Protein AF-A0A1M2Z8N8-F1 (afdb_monomer_lite)

Sequence (170 aa):
MQYELHYLARSMFLNHSDSMEYYRIYKRTVEKAKWSAELSSIIDELKKRRKTNAWHYHFSYDLANIYIEEEMWGELFIEVKDANDISVTSRYAKYLQDGFSSQLIDIYRDSIVKYAQRTGRNIYEDTKKYLKEMSKLKNGLFAAKALKEELLNTYKNRPAMKEILAPLFR

Secondary structure (DSSP, 8-state):
-HHHHHHHHHHHHHH-TT-HHHHHHHHHHS-TTTHHHHHHHHHHHHHHHHHH-TT--S--HHHHHHHHHTT-HHHHHHHHHHH--HHHHHHHHHHHHHHHHHHHHHHHHHHHHHHHTS-SHHHHHHHHHHHHHHHHSTTHHHHHHHHHHHHHHHTTT-HHHHHHHTTTT-

Radius of gyration: 19.88 Å; chains: 1; bounding box: 51×22×57 Å

Structure (mmCIF, N/CA/C/O backbone):
data_AF-A0A1M2Z8N8-F1
#
_entry.id   AF-A0A1M2Z8N8-F1
#
loop_
_atom_site.group_PDB
_atom_site.id
_atom_site.type_symbol
_atom_site.label_atom_id
_atom_site.label_alt_id
_atom_site.label_comp_id
_atom_site.label_asym_id
_atom_site.label_entity_id
_atom_site.label_seq_id
_atom_site.pdbx_PDB_ins_code
_atom_site.Cartn_x
_atom_site.Cartn_y
_atom_site.Cartn_z
_atom_site.occupancy
_atom_site.B_iso_or_equiv
_atom_site.auth_seq_id
_atom_site.auth_comp_id
_atom_site.auth_asym_id
_atom_site.auth_atom_id
_atom_site.pdbx_PDB_model_num
ATOM 1 N N . MET A 1 1 ? 29.525 5.978 -26.295 1.00 62.16 1 MET A N 1
ATOM 2 C CA . MET A 1 1 ? 28.771 6.964 -25.485 1.00 62.16 1 MET A CA 1
ATOM 3 C C . MET A 1 1 ? 27.398 6.442 -25.056 1.00 62.16 1 MET A C 1
ATOM 5 O O . MET A 1 1 ? 27.149 6.411 -23.863 1.00 62.16 1 MET A O 1
ATOM 9 N N . GLN A 1 2 ? 26.534 5.965 -25.965 1.00 65.19 2 GLN A N 1
ATOM 10 C CA . GLN A 1 2 ? 25.216 5.412 -25.587 1.00 65.19 2 GLN A CA 1
ATOM 11 C C . GLN A 1 2 ? 25.303 4.099 -24.777 1.00 65.19 2 GLN A C 1
ATOM 13 O O . GLN A 1 2 ? 24.533 3.909 -23.842 1.00 65.19 2 GLN A O 1
ATOM 18 N N . TYR A 1 3 ? 26.291 3.245 -25.075 1.00 70.44 3 TYR A N 1
ATOM 19 C CA . TYR A 1 3 ? 26.577 2.011 -24.325 1.00 70.44 3 TYR A CA 1
ATOM 20 C C . TYR A 1 3 ? 27.041 2.278 -22.877 1.00 70.44 3 TYR A C 1
ATOM 22 O O . TYR A 1 3 ? 26.541 1.663 -21.941 1.00 70.44 3 TYR A O 1
ATOM 30 N N . GLU A 1 4 ? 27.923 3.266 -22.685 1.00 83.88 4 GLU A N 1
ATOM 31 C CA . GLU A 1 4 ? 28.391 3.698 -21.356 1.00 83.88 4 GLU A CA 1
ATOM 32 C C . GLU A 1 4 ? 27.243 4.246 -20.498 1.00 83.88 4 GLU A C 1
ATOM 34 O O . GLU A 1 4 ? 27.118 3.911 -19.322 1.00 83.88 4 GLU A O 1
ATOM 39 N N . LEU A 1 5 ? 26.354 5.046 -21.102 1.00 89.00 5 LEU A N 1
ATOM 40 C CA . LEU A 1 5 ? 25.188 5.593 -20.408 1.00 89.00 5 LEU A CA 1
ATOM 41 C C . LEU A 1 5 ? 24.201 4.497 -19.987 1.00 89.00 5 LEU A C 1
ATOM 43 O O . LEU A 1 5 ? 23.674 4.553 -18.880 1.00 89.00 5 LEU A O 1
ATOM 47 N N . HIS A 1 6 ? 23.967 3.504 -20.850 1.00 90.31 6 HIS A N 1
ATOM 48 C CA . HIS A 1 6 ? 23.108 2.359 -20.549 1.00 90.31 6 HIS A CA 1
ATOM 49 C C . HIS A 1 6 ? 23.601 1.601 -19.310 1.00 90.31 6 HIS A C 1
ATOM 51 O O . HIS A 1 6 ? 22.847 1.419 -18.351 1.00 90.31 6 HIS A O 1
ATOM 57 N N . TYR A 1 7 ? 24.877 1.200 -19.310 1.00 89.75 7 TYR A N 1
ATOM 58 C CA . TYR A 1 7 ? 25.467 0.434 -18.214 1.00 89.75 7 TYR A CA 1
ATOM 59 C C . TYR A 1 7 ? 25.500 1.239 -16.911 1.00 89.75 7 TYR A C 1
ATOM 61 O O . TYR A 1 7 ? 25.123 0.727 -15.853 1.00 89.75 7 TYR A O 1
ATOM 69 N N . LEU A 1 8 ? 25.885 2.517 -16.988 1.00 91.12 8 LEU A N 1
ATOM 70 C CA . LEU A 1 8 ? 25.920 3.398 -15.827 1.00 91.12 8 LEU A CA 1
ATOM 71 C C . LEU A 1 8 ? 24.521 3.599 -15.238 1.00 91.12 8 LEU A C 1
ATOM 73 O O . LEU A 1 8 ? 24.349 3.430 -14.037 1.00 91.12 8 LEU A O 1
ATOM 77 N N . ALA A 1 9 ? 23.511 3.898 -16.058 1.00 91.69 9 ALA A N 1
ATOM 78 C CA . ALA A 1 9 ? 22.143 4.095 -15.581 1.00 91.69 9 ALA A CA 1
ATOM 79 C C . ALA A 1 9 ? 21.568 2.822 -14.941 1.00 91.69 9 ALA A C 1
ATOM 81 O O . ALA A 1 9 ? 20.972 2.892 -13.865 1.00 91.69 9 ALA A O 1
ATOM 82 N N . ARG A 1 10 ? 21.811 1.653 -15.551 1.00 92.12 10 ARG A N 1
ATOM 83 C CA . ARG A 1 10 ? 21.430 0.349 -14.989 1.00 92.12 10 ARG A CA 1
ATOM 84 C C . ARG A 1 10 ? 22.081 0.120 -13.625 1.00 92.12 10 ARG A C 1
ATOM 86 O O . ARG A 1 10 ? 21.396 -0.216 -12.663 1.00 92.12 10 ARG A O 1
ATOM 93 N N . SER A 1 11 ? 23.395 0.324 -13.540 1.00 90.31 11 SER A N 1
ATOM 94 C CA . SER A 1 11 ? 24.169 0.150 -12.307 1.00 90.31 11 SER A CA 1
ATOM 95 C C . SER A 1 11 ? 23.718 1.115 -11.211 1.00 90.31 11 SER A C 1
ATOM 97 O O . SER A 1 11 ? 23.510 0.696 -10.075 1.00 90.31 11 SER A O 1
ATOM 99 N N . MET A 1 12 ? 23.501 2.389 -11.548 1.00 90.56 12 MET A N 1
ATOM 100 C CA . MET A 1 12 ? 23.031 3.397 -10.599 1.00 90.56 12 MET A CA 1
ATOM 101 C C . MET A 1 12 ? 21.651 3.045 -10.053 1.00 90.56 12 MET A C 1
ATOM 103 O O . MET A 1 12 ? 21.459 3.095 -8.846 1.00 90.56 12 MET A O 1
ATOM 107 N N . PHE A 1 13 ? 20.718 2.607 -10.902 1.00 91.12 13 PHE A N 1
ATOM 108 C CA . PHE A 1 13 ? 19.401 2.172 -10.440 1.00 91.12 13 PHE A CA 1
ATOM 109 C C . PHE A 1 13 ? 19.483 0.963 -9.495 1.00 91.12 13 PHE A C 1
ATOM 111 O O . PHE A 1 13 ? 18.848 0.952 -8.442 1.00 91.12 13 PHE A O 1
ATOM 118 N N . LEU A 1 14 ? 20.293 -0.041 -9.838 1.00 87.56 14 LEU A N 1
ATOM 119 C CA . LEU A 1 14 ? 20.425 -1.253 -9.029 1.00 87.56 14 LEU A CA 1
ATOM 120 C C . LEU A 1 14 ? 21.174 -1.008 -7.715 1.00 87.56 14 LEU A C 1
ATOM 122 O O . LEU A 1 14 ? 20.859 -1.650 -6.718 1.00 87.56 14 LEU A O 1
ATOM 126 N N . ASN A 1 15 ? 22.143 -0.094 -7.675 1.00 82.31 15 ASN A N 1
ATOM 127 C CA . ASN A 1 15 ? 22.982 0.128 -6.494 1.00 82.31 15 ASN A CA 1
ATOM 128 C C . ASN A 1 15 ? 22.502 1.284 -5.602 1.00 82.31 15 ASN A C 1
ATOM 130 O O . ASN A 1 15 ? 22.701 1.228 -4.388 1.00 82.31 15 ASN A O 1
ATOM 134 N N . HIS A 1 16 ? 21.836 2.286 -6.178 1.00 68.50 16 HIS A N 1
ATOM 135 C CA . HIS A 1 16 ? 21.408 3.524 -5.523 1.00 68.50 16 HIS A CA 1
ATOM 136 C C . HIS A 1 16 ? 19.949 3.825 -5.893 1.00 68.50 16 HIS A C 1
ATOM 138 O O . HIS A 1 16 ? 19.645 4.689 -6.715 1.00 68.50 16 HIS A O 1
ATOM 144 N N . SER A 1 17 ? 19.037 3.056 -5.301 1.00 63.53 17 SER A N 1
ATOM 145 C CA . SER A 1 17 ? 17.650 2.931 -5.756 1.00 63.53 17 SER A CA 1
ATOM 146 C C . SER A 1 17 ? 16.708 4.070 -5.336 1.00 63.53 17 SER A C 1
ATOM 148 O O . SER A 1 17 ? 15.502 4.011 -5.570 1.00 63.53 17 SER A O 1
ATOM 150 N N . ASP A 1 18 ? 17.247 5.162 -4.792 1.00 62.34 18 ASP A N 1
ATOM 151 C CA . ASP A 1 18 ? 16.445 6.291 -4.312 1.00 62.34 18 ASP A CA 1
ATOM 152 C C . ASP A 1 18 ? 15.805 7.111 -5.449 1.00 62.34 18 ASP A C 1
ATOM 154 O O . ASP A 1 18 ? 14.977 7.987 -5.190 1.00 62.34 18 ASP A O 1
ATOM 158 N N . SER A 1 19 ? 16.148 6.837 -6.716 1.00 81.00 19 SER A N 1
ATOM 159 C CA . SER A 1 19 ? 15.618 7.584 -7.858 1.00 81.00 19 SER A CA 1
ATOM 160 C C . SER A 1 19 ? 15.227 6.715 -9.055 1.00 81.00 19 SER A C 1
ATOM 162 O O . SER A 1 19 ? 16.059 6.101 -9.726 1.00 81.00 19 SER A O 1
ATOM 164 N N . MET A 1 20 ? 13.942 6.792 -9.420 1.00 91.38 20 MET A N 1
ATOM 165 C CA . MET A 1 20 ? 13.411 6.288 -10.697 1.00 91.38 20 MET A CA 1
ATOM 166 C C . MET A 1 20 ? 13.959 7.040 -11.920 1.00 91.38 20 MET A C 1
ATOM 168 O O . MET A 1 20 ? 13.697 6.651 -13.057 1.00 91.38 20 MET A O 1
ATOM 172 N N . GLU A 1 21 ? 14.727 8.112 -11.727 1.00 91.12 21 GLU A N 1
ATOM 173 C CA . GLU A 1 21 ? 15.411 8.804 -12.817 1.00 91.12 21 GLU A CA 1
ATOM 174 C C . GLU A 1 21 ? 16.398 7.882 -13.540 1.00 91.12 21 GLU A C 1
ATOM 176 O O . GLU A 1 21 ? 16.364 7.802 -14.768 1.00 91.12 21 GLU A O 1
ATOM 181 N N . TYR A 1 22 ? 17.203 7.115 -12.798 1.00 92.56 22 TYR A N 1
ATOM 182 C CA . TYR A 1 22 ? 18.151 6.171 -13.394 1.00 92.56 22 TYR A CA 1
ATOM 183 C C . TYR A 1 22 ? 17.439 5.066 -14.173 1.00 92.56 22 TYR A C 1
ATOM 185 O O . TYR A 1 22 ? 17.859 4.732 -15.281 1.00 92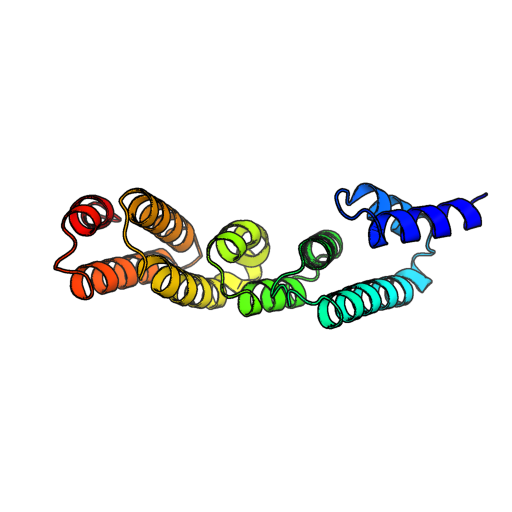.56 22 TYR A O 1
ATOM 193 N N . TYR A 1 23 ? 16.307 4.577 -13.659 1.00 93.75 23 TYR A N 1
ATOM 194 C CA . TYR A 1 23 ? 15.459 3.629 -14.377 1.00 93.75 23 TYR A CA 1
ATOM 195 C C . TYR A 1 23 ? 14.955 4.201 -15.707 1.00 93.75 23 TYR A C 1
ATOM 197 O O . TYR A 1 23 ? 15.058 3.556 -16.748 1.00 93.75 23 TYR A O 1
ATOM 205 N N . ARG A 1 24 ? 14.459 5.444 -15.704 1.00 94.50 24 ARG A N 1
ATOM 206 C CA . ARG A 1 24 ? 13.955 6.111 -16.914 1.00 94.50 24 ARG A CA 1
ATOM 207 C C . ARG A 1 24 ? 15.061 6.393 -17.926 1.00 94.50 24 ARG A C 1
ATOM 209 O O . ARG A 1 24 ? 14.822 6.261 -19.125 1.00 94.50 24 ARG A O 1
ATOM 216 N N . ILE A 1 25 ? 16.260 6.766 -17.472 1.00 93.19 25 ILE A N 1
ATOM 217 C CA . ILE A 1 25 ? 17.432 6.918 -18.347 1.00 93.19 25 ILE A CA 1
ATOM 218 C C . ILE A 1 25 ? 17.771 5.566 -18.976 1.00 93.19 25 ILE A C 1
ATOM 220 O O . ILE A 1 25 ? 17.855 5.481 -20.198 1.00 93.19 25 ILE A O 1
ATOM 224 N N . TYR A 1 26 ? 17.878 4.508 -18.169 1.00 92.94 26 TYR A N 1
ATOM 225 C CA . TYR A 1 26 ? 18.127 3.152 -18.651 1.00 92.94 26 TYR A CA 1
ATOM 226 C C . TYR A 1 26 ? 17.079 2.716 -19.687 1.00 92.94 26 TYR A C 1
ATOM 228 O O . TYR A 1 26 ? 17.451 2.369 -20.808 1.00 92.94 26 TYR A O 1
ATOM 236 N N . LYS A 1 27 ? 15.780 2.860 -19.393 1.00 94.50 27 LYS A N 1
ATOM 237 C CA . LYS A 1 27 ? 14.677 2.555 -20.321 1.00 94.50 27 LYS A CA 1
ATOM 238 C C . LYS A 1 27 ? 14.815 3.276 -21.665 1.00 94.50 27 LYS A C 1
ATOM 240 O O . LYS A 1 27 ? 14.590 2.675 -22.710 1.00 94.50 27 LYS A O 1
ATOM 245 N N . ARG A 1 28 ? 15.237 4.547 -21.667 1.00 94.44 28 ARG A N 1
ATOM 246 C CA . ARG A 1 28 ? 15.462 5.336 -22.898 1.00 94.44 28 ARG A CA 1
ATOM 247 C C . ARG A 1 28 ? 16.654 4.859 -23.727 1.00 94.44 28 ARG A C 1
ATOM 249 O O . ARG A 1 28 ? 16.706 5.146 -24.919 1.00 94.44 28 ARG A O 1
ATOM 256 N N . THR A 1 29 ? 17.617 4.170 -23.118 1.00 93.88 29 THR A N 1
ATOM 257 C CA . THR A 1 29 ? 18.779 3.627 -23.842 1.00 93.88 29 THR A CA 1
ATOM 258 C C . THR A 1 29 ? 18.494 2.305 -24.555 1.00 93.88 29 THR A C 1
ATOM 260 O O . THR A 1 29 ? 19.301 1.887 -25.381 1.00 93.88 29 THR A O 1
ATOM 263 N N . VAL A 1 30 ? 17.365 1.655 -24.257 1.00 92.06 30 VAL A N 1
ATOM 264 C CA . VAL A 1 30 ? 16.999 0.342 -24.794 1.00 92.06 30 VAL A CA 1
ATOM 265 C C . VAL A 1 30 ? 16.054 0.499 -25.985 1.00 92.06 30 VAL A C 1
ATOM 267 O O . VAL A 1 30 ? 15.068 1.232 -25.937 1.00 92.06 30 VAL A O 1
ATOM 270 N N . GLU A 1 31 ? 16.325 -0.231 -27.066 1.00 93.00 31 GLU A N 1
ATOM 271 C CA . GLU A 1 31 ? 15.392 -0.335 -28.189 1.00 93.00 31 GLU A CA 1
ATOM 272 C C . GLU A 1 31 ? 14.063 -0.949 -27.730 1.00 93.00 31 GLU A C 1
ATOM 274 O O . GLU A 1 31 ? 14.043 -1.989 -27.073 1.00 93.00 31 GLU A O 1
ATOM 279 N N . LYS A 1 32 ? 12.932 -0.372 -28.152 1.00 92.38 32 LYS A N 1
ATOM 280 C CA . LYS A 1 32 ? 11.589 -0.814 -27.731 1.00 92.38 32 LYS A CA 1
ATOM 281 C C . LYS A 1 32 ? 11.352 -2.323 -27.906 1.00 92.38 32 LYS A C 1
ATOM 283 O O . LYS A 1 32 ? 10.711 -2.935 -27.060 1.00 92.38 32 LYS A O 1
ATOM 288 N N . ALA A 1 33 ? 11.895 -2.923 -28.968 1.00 93.44 33 ALA A N 1
ATOM 289 C CA . ALA A 1 33 ? 11.775 -4.358 -29.244 1.00 93.44 33 ALA A CA 1
ATOM 290 C C . ALA A 1 33 ? 12.514 -5.251 -28.228 1.00 93.44 33 ALA A C 1
ATOM 292 O O . ALA A 1 33 ? 12.136 -6.403 -28.042 1.00 93.44 33 ALA A O 1
ATOM 293 N N . LYS A 1 34 ? 13.550 -4.724 -27.568 1.00 93.94 34 LYS A N 1
ATOM 294 C CA . LYS A 1 34 ? 14.364 -5.428 -26.565 1.00 93.94 34 LYS A CA 1
ATOM 295 C C . LYS A 1 34 ? 1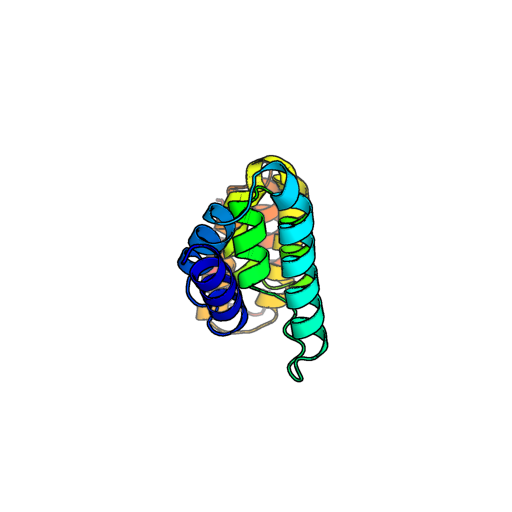3.921 -5.128 -25.131 1.00 93.94 34 LYS A C 1
ATOM 297 O O . LYS A 1 34 ? 14.348 -5.814 -24.207 1.00 93.94 34 LYS A O 1
ATOM 302 N N . TRP A 1 35 ? 13.046 -4.136 -24.937 1.00 94.88 35 TRP A N 1
ATOM 303 C CA . TRP A 1 35 ? 12.661 -3.656 -23.609 1.00 94.88 35 TRP A CA 1
ATOM 304 C C . TRP A 1 35 ? 12.053 -4.737 -22.717 1.00 94.88 35 TRP A C 1
ATOM 306 O O . TRP A 1 35 ? 12.386 -4.802 -21.541 1.00 94.88 35 TRP A O 1
ATOM 316 N N . SER A 1 36 ? 11.212 -5.619 -23.256 1.00 93.94 36 SER A N 1
ATOM 317 C CA . SER A 1 36 ? 10.589 -6.687 -22.463 1.00 93.94 36 SER A CA 1
ATOM 318 C C . SER A 1 36 ? 11.616 -7.638 -21.833 1.00 93.94 36 SER A C 1
ATOM 320 O O . SER A 1 36 ? 11.454 -8.044 -20.680 1.00 93.94 36 SER A O 1
ATOM 322 N N . ALA A 1 37 ? 12.688 -7.964 -22.561 1.00 95.12 37 ALA A N 1
ATOM 323 C CA . ALA A 1 37 ? 13.770 -8.811 -22.067 1.00 95.12 37 ALA A CA 1
ATOM 324 C C . ALA A 1 37 ? 14.602 -8.092 -20.993 1.00 95.12 37 ALA A C 1
ATOM 326 O O . ALA A 1 37 ? 14.873 -8.660 -19.936 1.00 95.12 37 ALA A O 1
ATOM 327 N N . GLU A 1 38 ? 14.943 -6.824 -21.231 1.00 94.94 38 GLU A N 1
ATOM 328 C CA . GLU A 1 38 ? 15.684 -5.979 -20.285 1.00 94.94 38 GLU A CA 1
ATOM 329 C C . GLU A 1 38 ? 14.900 -5.741 -18.982 1.00 94.94 38 GLU A C 1
ATOM 331 O O . GLU A 1 38 ? 15.433 -5.905 -17.883 1.00 94.94 38 GLU A O 1
ATOM 336 N N . LEU A 1 39 ? 13.602 -5.444 -19.092 1.00 95.88 39 LEU A N 1
ATOM 337 C CA . LEU A 1 39 ? 12.695 -5.289 -17.957 1.00 95.88 39 LEU A CA 1
ATOM 338 C C . LEU A 1 39 ? 12.653 -6.560 -17.102 1.00 95.88 39 LEU A C 1
ATOM 340 O O . LEU A 1 39 ? 12.820 -6.494 -15.883 1.00 95.88 39 LEU A O 1
ATOM 344 N N . SER A 1 40 ? 12.479 -7.716 -17.749 1.00 95.75 40 SER A N 1
ATOM 345 C CA . SER A 1 40 ? 12.472 -9.018 -17.072 1.00 95.75 40 SER A CA 1
ATOM 346 C C . SER A 1 40 ? 13.799 -9.274 -16.353 1.00 95.75 40 SER A C 1
ATOM 348 O O . SER A 1 40 ? 13.805 -9.684 -15.194 1.00 95.75 40 SER A O 1
ATOM 350 N N . SER A 1 41 ? 14.925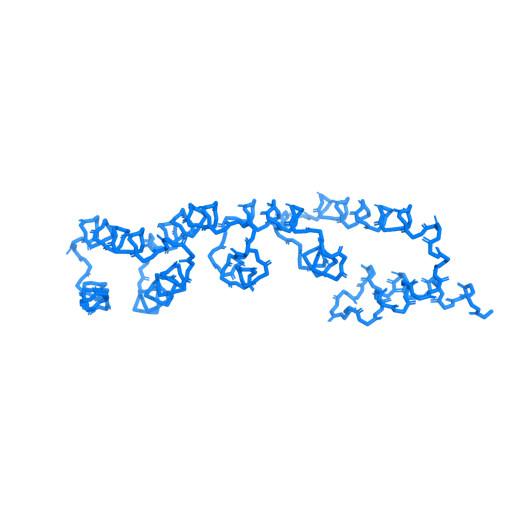 -8.946 -16.998 1.00 95.00 41 SER A N 1
ATOM 351 C C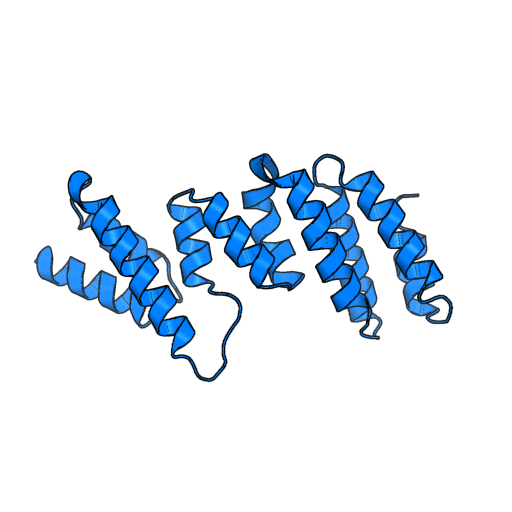A . SER A 1 41 ? 16.256 -9.084 -16.402 1.00 95.00 41 SER A CA 1
ATOM 352 C C . SER A 1 41 ? 16.425 -8.243 -15.134 1.00 95.00 41 SER A C 1
ATOM 354 O O . SER A 1 41 ? 16.930 -8.763 -14.137 1.00 95.00 41 SER A O 1
ATOM 356 N N . ILE A 1 42 ? 16.004 -6.973 -15.142 1.00 94.19 42 ILE A N 1
ATOM 357 C CA . ILE A 1 42 ? 16.103 -6.108 -13.956 1.00 94.19 42 ILE A CA 1
ATOM 358 C C . ILE A 1 42 ? 15.191 -6.595 -12.831 1.00 94.19 42 ILE A C 1
ATOM 360 O O . ILE A 1 42 ? 15.624 -6.651 -11.678 1.00 94.19 42 ILE A O 1
ATOM 364 N N . ILE A 1 43 ? 13.946 -6.966 -13.143 1.00 94.69 43 ILE A N 1
ATOM 365 C CA . ILE A 1 43 ? 13.004 -7.488 -12.143 1.00 94.69 43 ILE A CA 1
ATOM 366 C C . ILE A 1 43 ? 13.584 -8.738 -11.473 1.00 94.69 43 ILE A C 1
ATOM 368 O O . ILE A 1 43 ? 13.559 -8.848 -10.245 1.00 94.69 43 ILE A O 1
ATOM 372 N N . ASP A 1 44 ? 14.150 -9.660 -12.252 1.00 94.00 44 ASP A N 1
ATOM 373 C CA . ASP A 1 44 ? 14.767 -10.876 -11.725 1.00 94.00 44 ASP A CA 1
ATOM 374 C C . ASP A 1 44 ? 15.985 -10.582 -10.849 1.00 94.00 44 ASP A C 1
ATOM 376 O O . ASP A 1 44 ? 16.169 -11.221 -9.810 1.00 94.00 44 ASP A O 1
ATOM 380 N N . GLU A 1 45 ? 16.815 -9.612 -11.232 1.00 92.19 45 GLU A N 1
ATOM 381 C CA . GLU A 1 45 ? 17.970 -9.192 -10.440 1.00 92.19 45 GLU A CA 1
ATOM 382 C C . GLU A 1 45 ? 17.544 -8.591 -9.094 1.00 92.19 45 GLU A C 1
ATOM 384 O O . GLU A 1 45 ? 18.056 -8.996 -8.046 1.00 92.19 45 GLU A O 1
ATOM 389 N N . LEU A 1 46 ? 16.533 -7.718 -9.090 1.00 90.12 46 LEU A N 1
ATOM 390 C CA . LEU A 1 46 ? 15.960 -7.155 -7.865 1.00 90.12 46 LEU A CA 1
ATOM 391 C C . LEU A 1 46 ? 15.327 -8.238 -6.978 1.00 90.12 46 LEU A C 1
ATOM 393 O O . LEU A 1 46 ? 15.567 -8.270 -5.766 1.00 90.12 46 LEU A O 1
ATOM 397 N N . LYS A 1 47 ? 14.576 -9.181 -7.566 1.00 89.88 47 LYS A N 1
ATOM 398 C CA . LYS A 1 47 ? 13.995 -10.326 -6.842 1.00 89.88 47 LYS A CA 1
ATOM 399 C C . LYS A 1 47 ? 15.084 -11.215 -6.229 1.00 89.88 47 LYS A C 1
ATOM 401 O O . LYS A 1 47 ? 14.936 -11.648 -5.083 1.00 89.88 47 LYS A O 1
ATOM 406 N N . LYS A 1 48 ? 16.185 -11.477 -6.944 1.00 88.69 48 LYS A N 1
ATOM 407 C CA . LYS A 1 48 ? 17.343 -12.235 -6.429 1.00 88.69 48 LYS A CA 1
ATOM 408 C C . LYS A 1 48 ? 18.021 -11.499 -5.276 1.00 88.69 48 LYS A C 1
ATOM 410 O O . LYS A 1 48 ? 18.211 -12.097 -4.219 1.00 88.69 48 LYS A O 1
ATOM 415 N N . ARG A 1 49 ? 18.293 -10.201 -5.436 1.00 83.50 49 ARG A N 1
ATOM 416 C CA . ARG A 1 49 ? 18.907 -9.362 -4.397 1.00 83.50 49 ARG A CA 1
ATOM 417 C C . ARG A 1 49 ? 18.073 -9.328 -3.117 1.00 83.50 49 ARG A C 1
ATOM 419 O O . ARG A 1 49 ? 18.626 -9.414 -2.021 1.00 83.50 49 ARG A O 1
ATOM 426 N N . ARG A 1 50 ? 16.743 -9.257 -3.242 1.00 81.50 50 ARG A N 1
ATOM 427 C CA . ARG A 1 50 ? 15.823 -9.355 -2.100 1.00 81.50 50 ARG A CA 1
ATOM 428 C C . ARG A 1 50 ? 15.982 -10.680 -1.355 1.00 81.50 50 ARG A C 1
ATOM 430 O O . ARG A 1 50 ? 16.086 -10.667 -0.134 1.00 81.50 50 ARG A O 1
ATOM 437 N N . LYS A 1 51 ? 16.026 -11.811 -2.073 1.00 77.62 51 LYS A N 1
ATOM 438 C CA . LYS A 1 51 ? 16.181 -13.149 -1.466 1.00 77.62 51 LYS A CA 1
ATOM 439 C C . LYS A 1 51 ? 17.493 -13.299 -0.695 1.00 77.62 51 LYS A C 1
ATOM 441 O O . LYS A 1 51 ? 17.510 -13.972 0.328 1.00 77.62 51 LYS A O 1
ATOM 446 N N . THR A 1 52 ? 18.569 -12.676 -1.174 1.00 73.31 52 THR A N 1
ATOM 447 C CA . THR A 1 52 ? 19.893 -12.730 -0.534 1.00 73.31 52 THR A CA 1
ATOM 448 C C . THR A 1 52 ? 20.068 -11.733 0.612 1.00 73.31 52 THR A C 1
ATOM 450 O O . THR A 1 52 ? 21.082 -11.777 1.301 1.00 73.31 52 THR A O 1
ATOM 453 N N . ASN A 1 53 ? 19.124 -10.810 0.818 1.00 68.00 53 ASN A N 1
ATOM 454 C CA . ASN A 1 53 ? 19.226 -9.819 1.882 1.00 68.00 53 ASN A CA 1
ATOM 455 C C . ASN A 1 53 ? 18.907 -10.462 3.243 1.00 68.00 53 ASN A C 1
ATOM 457 O O . ASN A 1 53 ? 17.819 -11.004 3.434 1.00 68.00 53 ASN A O 1
ATOM 461 N N . ALA A 1 54 ? 19.847 -10.358 4.189 1.00 59.50 54 ALA A N 1
ATOM 462 C CA . ALA A 1 54 ? 19.778 -10.960 5.525 1.00 59.50 54 ALA A CA 1
ATOM 463 C C . ALA A 1 54 ? 18.550 -10.525 6.345 1.00 59.50 54 ALA A C 1
ATOM 465 O O . ALA A 1 54 ? 18.120 -11.234 7.248 1.00 59.50 54 ALA A O 1
ATOM 466 N N . TRP A 1 55 ? 17.974 -9.366 6.018 1.00 62.25 55 TRP A N 1
ATOM 467 C CA . TRP A 1 55 ? 16.816 -8.807 6.714 1.00 62.25 55 TRP A CA 1
ATOM 468 C C . TRP A 1 55 ? 15.467 -9.262 6.145 1.00 62.25 55 TRP A C 1
ATOM 470 O O . TRP A 1 55 ? 14.437 -8.846 6.666 1.00 62.25 55 TRP A O 1
ATOM 480 N N . HIS A 1 56 ? 15.461 -10.076 5.077 1.00 59.44 56 HIS A N 1
ATOM 481 C CA . HIS A 1 56 ? 14.263 -10.631 4.431 1.00 59.44 56 HIS A CA 1
ATOM 482 C C . HIS A 1 56 ? 13.101 -9.632 4.294 1.00 59.44 56 HIS A C 1
ATOM 484 O O . HIS A 1 56 ? 11.948 -9.976 4.550 1.00 59.44 56 HIS A O 1
ATOM 490 N N . TYR A 1 57 ? 13.394 -8.386 3.898 1.00 64.06 57 TYR A N 1
ATOM 491 C CA . TYR A 1 57 ? 12.360 -7.369 3.713 1.00 64.06 57 TYR A CA 1
ATOM 492 C C . TYR A 1 57 ? 11.255 -7.905 2.796 1.00 64.06 57 TYR A C 1
ATOM 494 O O . TYR A 1 57 ? 11.500 -8.246 1.637 1.00 64.06 57 TYR A O 1
ATOM 502 N N . HIS A 1 58 ? 10.037 -7.969 3.336 1.00 74.56 58 HIS A N 1
ATOM 503 C CA . HIS A 1 58 ? 8.882 -8.543 2.648 1.00 74.56 58 HIS A CA 1
ATOM 504 C C . HIS A 1 58 ? 8.389 -7.683 1.475 1.00 74.56 58 HIS A C 1
ATOM 506 O O . HIS A 1 58 ? 7.644 -8.179 0.640 1.00 74.56 58 HIS A O 1
ATOM 512 N N . PHE A 1 59 ? 8.836 -6.426 1.372 1.00 87.31 59 PHE A N 1
ATOM 513 C CA . PHE A 1 59 ? 8.419 -5.489 0.332 1.00 87.31 59 PHE A CA 1
ATOM 514 C C . PHE A 1 59 ? 9.617 -4.820 -0.348 1.00 87.31 59 PHE A C 1
ATOM 516 O O . PHE A 1 59 ? 10.564 -4.404 0.322 1.00 87.31 59 PHE A O 1
ATOM 523 N N . SER A 1 60 ? 9.566 -4.684 -1.676 1.00 89.62 60 SER A N 1
ATOM 524 C CA . SER A 1 60 ? 10.559 -3.936 -2.454 1.00 89.62 60 SER A CA 1
ATOM 525 C C . SER A 1 60 ? 9.933 -2.675 -3.045 1.00 89.62 60 SER A C 1
ATOM 527 O O . SER A 1 60 ? 9.093 -2.741 -3.941 1.00 89.62 60 SER A O 1
ATOM 529 N N . TYR A 1 61 ? 10.383 -1.514 -2.563 1.00 89.69 61 TYR A N 1
ATOM 530 C CA . TYR A 1 61 ? 9.962 -0.220 -3.104 1.00 89.69 61 TYR A CA 1
ATOM 531 C C . TYR A 1 61 ? 10.389 -0.044 -4.566 1.00 89.69 61 TYR A C 1
ATOM 533 O O . TYR A 1 61 ? 9.625 0.510 -5.352 1.00 89.69 61 TYR A O 1
ATOM 541 N N . ASP A 1 62 ? 11.554 -0.572 -4.945 1.00 90.81 62 ASP A N 1
ATOM 542 C CA . ASP A 1 62 ? 12.070 -0.502 -6.316 1.00 90.81 62 ASP A CA 1
ATOM 543 C C . ASP A 1 62 ? 11.187 -1.292 -7.284 1.00 90.81 62 ASP A C 1
ATOM 545 O O . ASP A 1 62 ? 10.772 -0.758 -8.312 1.00 90.81 62 ASP A O 1
ATOM 549 N N . LEU A 1 63 ? 10.832 -2.535 -6.927 1.00 93.44 63 LEU A N 1
ATOM 550 C CA . LEU A 1 63 ? 9.906 -3.348 -7.721 1.00 93.44 63 LEU A CA 1
ATOM 551 C C . LEU A 1 63 ? 8.540 -2.671 -7.830 1.00 93.44 63 LEU A C 1
ATOM 553 O O . LEU A 1 63 ? 8.000 -2.568 -8.926 1.00 93.44 63 LEU A O 1
ATOM 557 N N . ALA A 1 64 ? 8.006 -2.147 -6.725 1.00 94.69 64 ALA A N 1
ATOM 558 C CA . ALA A 1 64 ? 6.724 -1.455 -6.747 1.00 94.69 64 ALA A CA 1
ATOM 559 C C . ALA A 1 64 ? 6.746 -0.211 -7.651 1.00 94.69 64 ALA A C 1
ATOM 561 O O . ALA A 1 64 ? 5.793 0.028 -8.390 1.00 94.69 64 ALA A O 1
ATOM 562 N N . ASN A 1 65 ? 7.832 0.566 -7.635 1.00 94.31 65 ASN A N 1
ATOM 563 C CA . ASN A 1 65 ? 7.981 1.728 -8.509 1.00 94.31 65 ASN A CA 1
ATOM 564 C C . ASN A 1 65 ? 8.110 1.325 -9.987 1.00 94.31 65 ASN A C 1
ATOM 566 O O . ASN A 1 65 ? 7.503 1.980 -10.833 1.00 94.31 65 ASN A O 1
ATOM 570 N N . ILE A 1 66 ? 8.833 0.240 -10.296 1.00 95.62 66 ILE A N 1
ATOM 571 C CA . ILE A 1 66 ? 8.881 -0.335 -11.651 1.00 95.62 66 ILE A CA 1
ATOM 572 C C . ILE A 1 66 ? 7.483 -0.745 -12.102 1.00 95.62 66 ILE A C 1
ATOM 574 O O . ILE A 1 66 ? 7.060 -0.377 -13.191 1.00 95.62 66 ILE A O 1
ATOM 578 N N . TYR A 1 67 ? 6.743 -1.476 -11.269 1.00 97.44 67 TYR A N 1
ATOM 579 C CA . TYR A 1 67 ? 5.416 -1.951 -11.643 1.00 97.44 67 TYR A CA 1
ATOM 580 C C . TYR A 1 67 ? 4.427 -0.810 -11.870 1.00 97.44 67 TYR A C 1
ATOM 582 O O . TYR A 1 67 ? 3.551 -0.939 -12.714 1.00 97.44 67 TYR A O 1
ATOM 590 N N . ILE A 1 68 ? 4.577 0.318 -11.173 1.00 96.56 68 ILE A N 1
ATOM 591 C CA . ILE A 1 68 ? 3.798 1.525 -11.469 1.00 96.56 68 ILE A CA 1
ATOM 592 C C . ILE A 1 68 ? 4.214 2.131 -12.814 1.00 96.56 68 ILE A C 1
ATOM 594 O O . ILE A 1 68 ? 3.348 2.451 -13.620 1.00 96.56 68 ILE A O 1
ATOM 598 N N . GLU A 1 69 ? 5.517 2.303 -13.059 1.00 96.06 69 GLU A N 1
ATOM 599 C CA . GLU A 1 69 ? 6.041 2.929 -14.287 1.00 96.06 69 GLU A CA 1
ATOM 600 C C . GLU A 1 69 ? 5.728 2.104 -15.550 1.00 96.06 69 GLU A C 1
ATOM 602 O O . GLU A 1 69 ? 5.532 2.668 -16.626 1.00 96.06 69 GLU A O 1
ATOM 607 N N . GLU A 1 70 ? 5.663 0.778 -15.419 1.00 97.00 70 GLU A N 1
ATOM 608 C CA . GLU A 1 70 ? 5.322 -0.158 -16.498 1.00 97.00 70 GLU A CA 1
ATOM 609 C C . GLU A 1 70 ? 3.846 -0.598 -16.482 1.00 97.00 70 GLU A C 1
ATOM 611 O O . GLU A 1 70 ? 3.473 -1.498 -17.231 1.00 97.00 70 GLU A O 1
ATOM 616 N N . GLU A 1 71 ? 3.009 0.005 -15.627 1.00 96.88 71 GLU A N 1
ATOM 617 C CA . GLU A 1 71 ? 1.573 -0.304 -15.483 1.00 96.88 71 GLU A CA 1
ATOM 618 C C . GLU A 1 71 ? 1.269 -1.799 -15.220 1.00 96.88 71 GLU A C 1
ATOM 620 O O . GLU A 1 71 ? 0.220 -2.341 -15.577 1.00 96.88 71 GLU A O 1
ATOM 625 N N . MET A 1 72 ? 2.186 -2.493 -14.546 1.00 97.50 72 MET A N 1
ATOM 626 C CA . MET A 1 72 ? 2.091 -3.906 -14.173 1.00 97.50 72 MET A CA 1
ATOM 627 C C . MET A 1 72 ? 1.264 -4.088 -12.891 1.00 97.50 72 MET A C 1
ATOM 629 O O . MET A 1 72 ? 1.754 -4.562 -11.862 1.00 97.50 72 MET A O 1
ATOM 633 N N . TRP A 1 73 ? -0.017 -3.716 -12.938 1.00 97.38 73 TRP A N 1
ATOM 634 C CA . TRP A 1 73 ? -0.883 -3.656 -11.752 1.00 97.38 73 TRP A CA 1
ATOM 635 C C . TRP A 1 73 ? -1.044 -4.992 -11.018 1.00 97.38 73 TRP A C 1
ATOM 637 O O . TRP A 1 73 ? -1.134 -5.005 -9.793 1.00 97.38 73 TRP A O 1
ATOM 647 N N . GLY A 1 74 ? -1.041 -6.116 -11.742 1.00 96.94 74 GLY A N 1
ATOM 648 C CA . GLY A 1 74 ? -1.120 -7.451 -11.139 1.00 96.94 74 GLY A CA 1
ATOM 649 C C . GLY A 1 74 ? 0.093 -7.784 -10.265 1.00 96.94 74 GLY A C 1
ATOM 650 O O . GLY A 1 74 ? -0.069 -8.245 -9.137 1.00 96.94 74 GLY A O 1
ATOM 651 N N . GLU A 1 75 ? 1.302 -7.481 -10.740 1.00 96.69 75 GLU A N 1
ATOM 652 C CA . GLU A 1 75 ? 2.534 -7.691 -9.969 1.00 96.69 75 GLU A CA 1
ATOM 653 C C . GLU A 1 75 ? 2.618 -6.726 -8.780 1.00 96.69 75 GLU A C 1
ATOM 655 O O . GLU A 1 75 ? 2.993 -7.131 -7.678 1.00 96.69 75 GLU A O 1
ATOM 660 N N . LEU A 1 76 ? 2.194 -5.467 -8.967 1.00 97.38 76 LEU A N 1
ATOM 661 C CA . LEU A 1 76 ? 2.087 -4.504 -7.869 1.00 97.38 76 LEU A CA 1
ATOM 662 C C . LEU A 1 76 ? 1.122 -4.996 -6.787 1.00 97.38 76 LEU A C 1
ATOM 664 O O . LEU A 1 76 ? 1.430 -4.903 -5.600 1.00 97.38 76 LEU A O 1
ATOM 668 N N . PHE A 1 77 ? -0.029 -5.536 -7.185 1.00 96.50 77 PHE A N 1
ATOM 669 C CA . PHE A 1 77 ? -1.003 -6.091 -6.254 1.00 96.50 77 PHE A CA 1
ATOM 670 C C . PHE A 1 77 ? -0.412 -7.243 -5.433 1.00 96.50 77 PHE A C 1
ATOM 672 O O . PHE A 1 77 ? -0.585 -7.263 -4.215 1.00 96.50 77 PHE A O 1
ATOM 679 N N . ILE A 1 78 ? 0.314 -8.170 -6.070 1.00 94.62 78 ILE A N 1
ATOM 680 C CA . ILE A 1 78 ? 0.958 -9.297 -5.378 1.00 94.62 78 ILE A CA 1
ATOM 681 C C . ILE A 1 78 ? 1.979 -8.792 -4.353 1.00 94.62 78 ILE A C 1
ATOM 683 O O . ILE A 1 78 ? 1.912 -9.198 -3.196 1.00 94.62 78 ILE A O 1
ATOM 687 N N . GLU A 1 79 ? 2.859 -7.857 -4.726 1.00 93.69 79 GLU A N 1
ATOM 688 C CA . GLU A 1 79 ? 3.841 -7.285 -3.791 1.00 93.69 79 GLU A CA 1
ATOM 689 C C . GLU A 1 79 ? 3.180 -6.589 -2.593 1.00 93.69 79 GLU A C 1
ATOM 691 O O . GLU A 1 79 ? 3.613 -6.763 -1.453 1.00 93.69 79 GLU A O 1
ATOM 696 N N . VAL A 1 80 ? 2.114 -5.815 -2.825 1.00 94.19 80 VAL A N 1
ATOM 697 C CA . VAL A 1 80 ? 1.377 -5.128 -1.750 1.00 94.19 80 VAL A CA 1
ATOM 698 C C . VAL A 1 80 ? 0.682 -6.131 -0.829 1.00 94.19 80 VAL A C 1
ATOM 700 O O . VAL A 1 80 ? 0.728 -5.976 0.392 1.00 94.19 80 VAL A O 1
ATOM 703 N N . LYS A 1 81 ? 0.063 -7.169 -1.399 1.00 92.69 81 LYS A N 1
ATOM 704 C CA . LYS A 1 81 ? -0.600 -8.236 -0.643 1.00 92.69 81 LYS A CA 1
ATOM 705 C C . LYS A 1 81 ? 0.399 -8.989 0.238 1.00 92.69 81 LYS A C 1
ATOM 707 O O . LYS A 1 81 ? 0.144 -9.179 1.426 1.00 92.69 81 LYS A O 1
ATOM 712 N N . ASP A 1 82 ? 1.534 -9.386 -0.328 1.00 90.44 82 ASP A N 1
ATOM 713 C CA . ASP A 1 82 ? 2.533 -10.212 0.354 1.00 90.44 82 ASP A CA 1
ATOM 714 C C . ASP A 1 82 ? 3.281 -9.442 1.455 1.00 90.44 82 ASP A C 1
ATOM 716 O O . ASP A 1 82 ? 3.716 -10.042 2.440 1.00 90.44 82 ASP A O 1
ATOM 720 N N . ALA A 1 83 ? 3.363 -8.109 1.356 1.00 89.19 83 ALA A N 1
ATOM 721 C CA . ALA A 1 83 ? 3.904 -7.270 2.424 1.00 89.19 83 ALA A CA 1
ATOM 722 C C . ALA A 1 83 ? 3.101 -7.374 3.731 1.00 89.19 83 ALA A C 1
ATOM 724 O O . ALA A 1 83 ? 3.681 -7.261 4.814 1.00 89.19 83 ALA A O 1
ATOM 725 N N . ASN A 1 84 ? 1.777 -7.572 3.639 1.00 86.81 84 ASN A N 1
ATOM 726 C CA . ASN A 1 84 ? 0.849 -7.614 4.776 1.00 86.81 84 ASN A CA 1
ATOM 727 C C . ASN A 1 84 ? 1.129 -6.500 5.812 1.00 86.81 84 ASN A C 1
ATOM 729 O O . ASN A 1 84 ? 1.272 -6.733 7.025 1.00 86.81 84 ASN A O 1
ATOM 733 N N . ASP A 1 85 ? 1.271 -5.284 5.288 1.00 90.50 85 ASP A N 1
ATOM 734 C CA . ASP A 1 85 ? 1.583 -4.069 6.024 1.00 90.50 85 ASP A CA 1
ATOM 735 C C . ASP A 1 85 ? 0.605 -2.966 5.604 1.00 90.50 85 ASP A C 1
ATOM 737 O O . ASP A 1 85 ? 0.403 -2.690 4.416 1.00 90.50 85 ASP A O 1
ATOM 741 N N . ILE A 1 86 ? -0.032 -2.336 6.591 1.00 94.50 86 ILE A N 1
ATOM 742 C CA . ILE A 1 86 ? -1.072 -1.339 6.336 1.00 94.50 86 ILE A CA 1
ATOM 743 C C . ILE A 1 86 ? -0.507 -0.044 5.740 1.00 94.50 86 ILE A C 1
ATOM 745 O O . ILE A 1 86 ? -1.176 0.607 4.940 1.00 94.50 86 ILE A O 1
ATOM 749 N N . SER A 1 87 ? 0.734 0.321 6.071 1.00 93.31 87 SER A N 1
ATOM 750 C CA . SER A 1 87 ? 1.392 1.499 5.502 1.00 93.31 87 SER A CA 1
ATOM 751 C C . SER A 1 87 ? 1.717 1.288 4.022 1.00 93.31 87 SER A C 1
ATOM 753 O O . SER A 1 87 ? 1.502 2.194 3.214 1.00 93.31 87 SER A O 1
ATOM 755 N N . VAL A 1 88 ? 2.131 0.072 3.646 1.00 94.50 88 VAL A N 1
ATOM 756 C CA . VAL A 1 88 ? 2.322 -0.327 2.243 1.00 94.50 88 VAL A CA 1
ATOM 757 C C . VAL A 1 88 ? 0.980 -0.327 1.514 1.00 94.50 88 VAL A C 1
ATOM 759 O O . VAL A 1 88 ? 0.839 0.338 0.488 1.00 94.50 88 VAL A O 1
ATOM 762 N N . THR A 1 89 ? -0.033 -0.988 2.076 1.00 95.44 89 THR A N 1
ATOM 763 C CA . THR A 1 89 ? -1.383 -1.044 1.490 1.00 95.44 89 THR A CA 1
ATOM 764 C C . THR A 1 89 ? -1.930 0.362 1.233 1.00 95.44 89 THR A C 1
ATOM 766 O O . THR A 1 89 ? -2.310 0.685 0.109 1.00 95.44 89 THR A O 1
ATOM 769 N N . SER A 1 90 ? -1.864 1.235 2.242 1.00 95.88 90 SER A N 1
ATOM 770 C CA . SER A 1 90 ? -2.274 2.641 2.167 1.00 95.88 90 SER A CA 1
ATOM 771 C C . SER A 1 90 ? -1.550 3.418 1.066 1.00 95.88 90 SER A C 1
ATOM 773 O O . SER A 1 90 ? -2.178 4.120 0.270 1.00 95.88 90 SER A O 1
ATOM 775 N N . ARG A 1 91 ? -0.226 3.257 0.967 1.00 95.88 91 ARG A N 1
ATOM 776 C CA . ARG A 1 91 ? 0.604 3.969 -0.012 1.00 95.88 91 ARG A CA 1
ATOM 777 C C . ARG A 1 91 ? 0.248 3.618 -1.458 1.00 95.88 91 ARG A C 1
ATOM 779 O O . ARG A 1 91 ? 0.274 4.505 -2.317 1.00 95.88 91 ARG A O 1
ATOM 786 N N . TYR A 1 92 ? -0.057 2.350 -1.724 1.00 96.31 92 TYR A N 1
ATOM 787 C CA . TYR A 1 92 ? -0.214 1.831 -3.085 1.00 96.31 92 TYR A CA 1
ATOM 788 C C . TYR A 1 92 ? -1.670 1.629 -3.527 1.00 96.31 92 TYR A C 1
ATOM 790 O O . TYR A 1 92 ? -1.917 1.517 -4.727 1.00 96.31 92 TYR A O 1
ATOM 798 N N . ALA A 1 93 ? -2.645 1.684 -2.612 1.00 95.50 93 ALA A N 1
ATOM 799 C CA . ALA A 1 93 ? -4.067 1.499 -2.919 1.00 95.50 93 ALA A CA 1
ATOM 800 C C . ALA A 1 93 ? -4.577 2.398 -4.059 1.00 95.50 93 ALA A C 1
ATOM 802 O O . ALA A 1 93 ? -5.338 1.939 -4.907 1.00 95.50 93 ALA A O 1
ATOM 803 N N . LYS A 1 94 ? -4.112 3.653 -4.135 1.00 95.50 94 LYS A N 1
ATOM 804 C CA . LYS A 1 94 ? -4.517 4.604 -5.188 1.00 95.50 94 LYS A CA 1
ATOM 805 C C . LYS A 1 94 ? -4.205 4.134 -6.616 1.00 95.50 94 LYS A C 1
ATOM 807 O O . LYS A 1 94 ? -4.896 4.548 -7.533 1.00 95.50 94 LYS A O 1
ATOM 812 N N . TYR A 1 95 ? -3.185 3.294 -6.802 1.00 96.50 95 TYR A N 1
ATOM 813 C CA . TYR A 1 95 ? -2.823 2.738 -8.112 1.00 96.50 95 TYR A CA 1
ATOM 814 C C . TYR A 1 95 ? -3.628 1.478 -8.449 1.00 96.50 95 TYR A C 1
ATOM 816 O O . TYR A 1 95 ? -3.763 1.112 -9.608 1.00 96.50 95 TYR A O 1
ATOM 824 N N . LEU A 1 96 ? -4.151 0.800 -7.428 1.00 96.38 96 LEU A N 1
ATOM 825 C CA . LEU A 1 96 ? -4.786 -0.510 -7.548 1.00 96.38 96 LEU A CA 1
ATOM 826 C C . LEU A 1 96 ? -6.320 -0.436 -7.489 1.00 96.38 96 LEU A C 1
ATOM 828 O O . LEU A 1 96 ? -6.994 -1.404 -7.839 1.00 96.38 96 LEU A O 1
ATOM 832 N N . GLN A 1 97 ? -6.887 0.692 -7.054 1.00 93.19 97 GLN A N 1
ATOM 833 C CA . GLN A 1 97 ? -8.322 0.832 -6.789 1.00 93.19 97 GLN A CA 1
ATOM 834 C C . GLN A 1 97 ? -9.212 0.521 -8.004 1.00 93.19 97 GLN A C 1
ATOM 836 O O . GLN A 1 97 ? -10.271 -0.081 -7.826 1.00 93.19 97 GLN A O 1
ATOM 841 N N . ASP A 1 98 ? -8.787 0.848 -9.225 1.00 91.62 98 ASP A N 1
ATOM 842 C CA . ASP A 1 98 ? -9.637 0.705 -10.415 1.00 91.62 98 ASP A CA 1
ATOM 843 C C . ASP A 1 98 ? -9.809 -0.761 -10.846 1.00 91.62 98 ASP A C 1
ATOM 845 O O . ASP A 1 98 ? -10.878 -1.146 -11.320 1.00 91.62 98 ASP A O 1
ATOM 849 N N . GLY A 1 99 ? -8.787 -1.597 -10.629 1.00 92.44 99 GLY A N 1
ATOM 850 C CA . GLY A 1 99 ? -8.788 -3.013 -11.021 1.00 92.44 99 GLY A CA 1
ATOM 851 C C . GLY A 1 99 ? -8.949 -4.011 -9.870 1.00 92.44 99 GLY A C 1
ATOM 852 O O . GLY A 1 99 ? -9.352 -5.148 -10.104 1.00 92.44 99 GLY A O 1
ATOM 853 N N . PHE A 1 100 ? -8.652 -3.603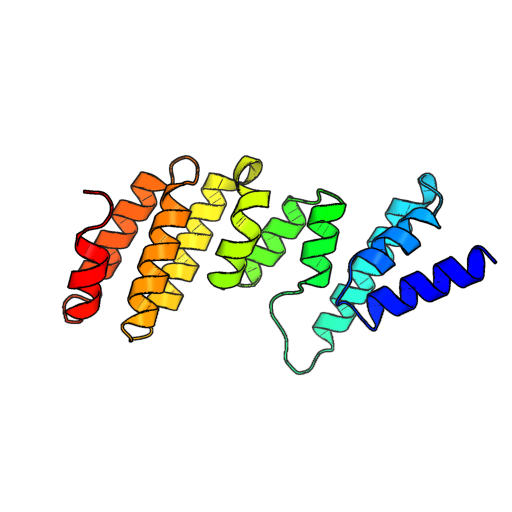 -8.632 1.00 94.62 100 PHE A N 1
ATOM 854 C CA . PHE A 1 100 ? -8.509 -4.511 -7.485 1.00 94.62 100 PHE A CA 1
ATOM 855 C C . PHE A 1 100 ? -9.268 -4.049 -6.234 1.00 94.62 100 PHE A C 1
ATOM 857 O O . PHE A 1 100 ? -8.969 -4.518 -5.140 1.00 94.62 100 PHE A O 1
ATOM 864 N N . SER A 1 101 ? -10.243 -3.135 -6.350 1.00 92.56 101 SER A N 1
ATOM 865 C CA . SER A 1 101 ? -10.990 -2.597 -5.192 1.00 92.56 101 SER A CA 1
ATOM 866 C C . SER A 1 101 ? -11.496 -3.677 -4.227 1.00 92.56 101 SER A C 1
ATOM 868 O O . SER A 1 101 ? -11.316 -3.538 -3.020 1.00 92.56 101 SER A O 1
ATOM 870 N N . SER A 1 102 ? -12.104 -4.755 -4.734 1.00 93.69 102 SER A N 1
ATOM 871 C CA . SER A 1 102 ? -12.634 -5.835 -3.891 1.00 93.69 102 SER A CA 1
ATOM 872 C C . SER A 1 102 ? -11.530 -6.554 -3.120 1.00 93.69 102 SER A C 1
ATOM 874 O O . SER A 1 102 ? -11.638 -6.715 -1.913 1.00 93.69 102 SER A O 1
ATOM 876 N N . GLN A 1 103 ? -10.437 -6.920 -3.786 1.00 95.50 103 GLN A N 1
ATOM 877 C CA . GLN A 1 103 ? -9.317 -7.602 -3.143 1.00 95.50 103 GLN A CA 1
ATOM 878 C C . GLN A 1 103 ? -8.535 -6.673 -2.199 1.00 95.50 103 GLN A C 1
ATOM 880 O O . GLN A 1 103 ? -8.015 -7.111 -1.177 1.00 95.50 103 GLN A O 1
ATOM 885 N N . LEU A 1 104 ? -8.466 -5.374 -2.509 1.00 95.56 104 LEU A N 1
ATOM 886 C CA . LEU A 1 104 ? -7.870 -4.372 -1.627 1.00 95.56 104 LEU A CA 1
ATOM 887 C C . LEU A 1 104 ? -8.643 -4.228 -0.320 1.00 95.56 104 LEU A C 1
ATOM 889 O O . LEU A 1 104 ? -8.017 -3.990 0.707 1.00 95.56 104 LEU A O 1
ATOM 893 N N . ILE A 1 105 ? -9.973 -4.363 -0.337 1.00 96.69 105 ILE A N 1
ATOM 894 C CA . ILE A 1 105 ? -10.789 -4.342 0.884 1.00 96.69 105 ILE A CA 1
ATOM 895 C C . ILE A 1 105 ? -10.346 -5.457 1.836 1.00 96.69 105 ILE A C 1
ATOM 897 O O . ILE A 1 105 ? -10.163 -5.189 3.023 1.00 96.69 105 ILE A O 1
ATOM 901 N N . ASP A 1 106 ? -10.107 -6.664 1.321 1.00 95.56 106 ASP A N 1
ATOM 902 C CA . ASP A 1 106 ? -9.650 -7.800 2.128 1.00 95.56 106 ASP A CA 1
ATOM 903 C C . ASP A 1 106 ? -8.246 -7.552 2.701 1.00 95.56 106 ASP A C 1
ATOM 905 O O . ASP A 1 106 ? -8.023 -7.710 3.901 1.00 95.56 106 ASP A O 1
ATOM 909 N N . ILE A 1 107 ? -7.318 -7.041 1.883 1.00 95.12 107 ILE A N 1
ATOM 910 C CA . ILE A 1 107 ? -5.958 -6.696 2.337 1.00 95.12 107 ILE A CA 1
ATOM 911 C C . ILE A 1 107 ? -5.991 -5.590 3.399 1.00 95.12 107 ILE A C 1
ATOM 913 O O . ILE A 1 107 ? -5.305 -5.682 4.420 1.00 95.12 107 ILE A O 1
ATOM 917 N N . TYR A 1 108 ? -6.793 -4.540 3.190 1.00 96.56 108 TYR A N 1
ATOM 918 C CA . TYR A 1 108 ? -6.999 -3.486 4.184 1.00 96.56 108 TYR A CA 1
ATOM 919 C C . TYR A 1 108 ? -7.538 -4.068 5.484 1.00 96.56 108 TYR A C 1
ATOM 921 O O . TYR A 1 108 ? -7.051 -3.709 6.553 1.00 96.56 108 TYR A O 1
ATOM 929 N N . ARG A 1 109 ? -8.518 -4.973 5.409 1.00 96.44 109 ARG A N 1
ATOM 930 C CA . ARG A 1 109 ? -9.092 -5.613 6.591 1.00 96.44 109 ARG A CA 1
ATOM 931 C C . ARG A 1 109 ? -8.019 -6.351 7.384 1.00 96.44 109 ARG A C 1
ATOM 933 O O . ARG A 1 109 ? -7.834 -6.051 8.562 1.00 96.44 109 ARG A O 1
ATOM 940 N N . ASP A 1 110 ? -7.287 -7.252 6.741 1.00 95.06 110 ASP A N 1
ATOM 941 C CA . ASP A 1 110 ? -6.287 -8.089 7.407 1.00 95.06 110 ASP A CA 1
ATOM 942 C C . ASP A 1 110 ? -5.149 -7.251 8.008 1.00 95.06 110 ASP A C 1
ATOM 944 O O . ASP A 1 110 ? -4.762 -7.433 9.169 1.00 95.06 110 ASP A O 1
ATOM 948 N N . SER A 1 111 ? -4.663 -6.262 7.256 1.00 94.94 111 SER A N 1
ATOM 949 C CA . SER A 1 111 ? -3.580 -5.385 7.704 1.00 94.94 111 SER A CA 1
ATOM 950 C C . SER A 1 111 ? -4.016 -4.405 8.806 1.00 94.94 111 SER A C 1
ATOM 952 O O . SER A 1 111 ? -3.246 -4.178 9.744 1.00 94.94 111 SER A O 1
ATOM 954 N N . ILE A 1 112 ? -5.251 -3.882 8.778 1.00 96.94 112 ILE A N 1
ATOM 955 C CA . ILE A 1 112 ? -5.823 -3.079 9.875 1.00 96.94 112 ILE A CA 1
ATOM 956 C C . ILE A 1 112 ? -5.992 -3.932 11.133 1.00 96.94 112 ILE A C 1
ATOM 958 O O . ILE A 1 112 ? -5.606 -3.483 12.212 1.00 96.94 112 ILE A O 1
ATOM 962 N N . VAL A 1 113 ? -6.541 -5.149 11.023 1.00 96.06 113 VAL A N 1
ATOM 963 C CA . VAL A 1 113 ? -6.722 -6.053 12.174 1.00 96.06 113 VAL A CA 1
ATOM 964 C C . VAL A 1 113 ? -5.381 -6.329 12.845 1.00 96.06 113 VAL A C 1
ATOM 966 O O . VAL A 1 113 ? -5.263 -6.169 14.061 1.00 96.06 113 VAL A O 1
ATOM 969 N N . LYS A 1 114 ? -4.353 -6.664 12.056 1.00 94.62 114 LYS A N 1
ATOM 970 C CA . LYS A 1 114 ? -2.981 -6.863 12.537 1.00 94.62 114 LYS A CA 1
ATOM 971 C C . LYS A 1 114 ? -2.422 -5.600 13.199 1.00 94.62 114 LYS A C 1
ATOM 973 O O . LYS A 1 114 ? -1.877 -5.674 14.298 1.00 94.62 114 LYS A O 1
ATOM 978 N N . TYR A 1 115 ? -2.586 -4.430 12.577 1.00 95.06 115 TYR A N 1
ATOM 979 C CA . TYR A 1 115 ? -2.090 -3.161 13.120 1.00 95.06 115 TYR A CA 1
ATOM 980 C C . TYR A 1 115 ? -2.768 -2.781 14.447 1.00 95.06 115 TYR A C 1
ATOM 982 O O . TYR A 1 115 ? -2.096 -2.378 15.399 1.00 95.06 115 TYR A O 1
ATOM 990 N N . ALA A 1 116 ? -4.085 -2.978 14.542 1.00 95.56 116 ALA A N 1
ATOM 991 C CA . ALA A 1 116 ? -4.907 -2.636 15.701 1.00 95.56 116 ALA A CA 1
ATOM 992 C C . ALA A 1 116 ? -4.675 -3.540 16.928 1.00 95.56 116 ALA A C 1
ATOM 994 O O . ALA A 1 116 ? -5.143 -3.218 18.024 1.00 95.56 116 ALA A O 1
ATOM 995 N N . GLN A 1 117 ? -3.933 -4.647 16.791 1.00 95.94 117 GLN A N 1
ATOM 996 C CA . GLN A 1 117 ? -3.484 -5.445 17.941 1.00 95.94 117 GLN A CA 1
ATOM 997 C C . GLN A 1 117 ? -2.625 -4.609 18.897 1.00 95.94 117 GLN A C 1
AT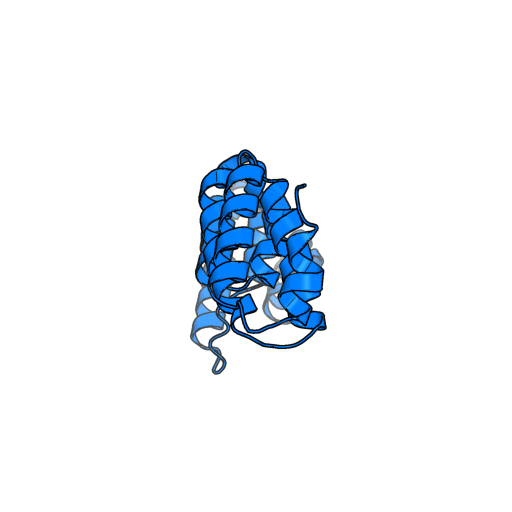OM 999 O O . GLN A 1 117 ? -2.744 -4.749 20.119 1.00 95.94 117 GLN A O 1
ATOM 1004 N N . ARG A 1 118 ? -1.826 -3.687 18.343 1.00 95.56 118 ARG A N 1
ATOM 1005 C CA . ARG A 1 118 ? -0.998 -2.740 19.095 1.00 95.56 118 ARG A CA 1
ATOM 1006 C C . ARG A 1 118 ? -1.868 -1.749 19.872 1.00 95.56 118 ARG A C 1
ATOM 1008 O O . ARG A 1 118 ? -3.009 -1.462 19.515 1.00 95.56 118 ARG A O 1
ATOM 1015 N N . THR A 1 119 ? -1.308 -1.197 20.941 1.00 94.44 119 THR A N 1
ATOM 1016 C CA . THR A 1 119 ? -1.981 -0.217 21.799 1.00 94.44 119 THR A CA 1
ATOM 1017 C C . THR A 1 119 ? -1.293 1.135 21.728 1.00 94.44 119 THR A C 1
ATOM 1019 O O . THR A 1 119 ? -0.069 1.208 21.675 1.00 94.44 119 THR A O 1
ATOM 1022 N N . GLY A 1 120 ? -2.075 2.207 21.790 1.00 95.88 120 GLY A N 1
ATOM 1023 C CA . GLY A 1 120 ? -1.568 3.576 21.812 1.00 95.88 120 GLY A CA 1
ATOM 1024 C C . GLY A 1 120 ? -2.533 4.516 21.109 1.00 95.88 120 GLY A C 1
ATOM 1025 O O . GLY A 1 120 ? -3.196 4.127 20.150 1.00 95.88 120 GLY A O 1
ATOM 1026 N N . ARG A 1 121 ? -2.637 5.760 21.584 1.00 96.06 121 ARG A N 1
ATOM 1027 C CA . ARG A 1 121 ? -3.559 6.739 20.986 1.00 96.06 121 ARG A CA 1
ATOM 1028 C C . ARG A 1 121 ? -3.215 7.011 19.517 1.00 96.06 121 ARG A C 1
ATOM 1030 O O . ARG A 1 121 ? -4.114 7.072 18.688 1.00 96.06 121 ARG A O 1
ATOM 1037 N N . ASN A 1 122 ? -1.922 7.071 19.197 1.00 96.88 122 ASN A N 1
ATOM 1038 C CA . ASN A 1 122 ? -1.415 7.152 17.827 1.00 96.88 122 ASN A CA 1
ATOM 1039 C C . ASN A 1 122 ? -1.854 5.953 16.968 1.00 96.88 122 ASN A C 1
ATOM 1041 O O . ASN A 1 122 ? -2.360 6.156 15.872 1.00 96.88 122 ASN A O 1
ATOM 1045 N N . ILE A 1 123 ? -1.760 4.723 17.490 1.00 97.06 123 ILE A N 1
ATOM 1046 C CA . ILE A 1 123 ? -2.204 3.511 16.780 1.00 97.06 123 ILE A CA 1
ATOM 1047 C C . ILE A 1 123 ? -3.694 3.595 16.434 1.00 97.06 123 ILE A C 1
ATOM 1049 O O . ILE A 1 123 ? -4.104 3.206 15.341 1.00 97.06 123 ILE A O 1
ATOM 1053 N N . TYR A 1 124 ? -4.522 4.107 17.344 1.00 97.62 124 TYR A N 1
ATOM 1054 C CA . TYR A 1 124 ? -5.963 4.217 17.117 1.00 97.62 124 TYR A CA 1
ATOM 1055 C C . TYR A 1 124 ? -6.316 5.330 16.122 1.00 97.62 124 TYR A C 1
ATOM 1057 O O . TYR A 1 124 ? -7.210 5.136 15.299 1.00 97.62 124 TYR A O 1
ATOM 1065 N N . GLU A 1 125 ? -5.608 6.462 16.146 1.00 98.06 125 GLU A N 1
ATOM 1066 C CA . GLU A 1 125 ? -5.767 7.518 15.134 1.00 98.06 125 GLU A CA 1
ATOM 1067 C C . GLU A 1 125 ? -5.344 7.038 13.739 1.00 98.06 125 GLU A C 1
ATOM 1069 O O . GLU A 1 125 ? -6.069 7.254 12.765 1.00 98.06 125 GLU A O 1
ATOM 1074 N N . ASP A 1 126 ? -4.234 6.306 13.642 1.00 97.75 126 ASP A N 1
ATOM 1075 C CA . ASP A 1 126 ? -3.803 5.663 12.399 1.00 97.75 126 ASP A CA 1
ATOM 1076 C C . ASP A 1 126 ? -4.839 4.639 11.919 1.00 97.75 126 ASP A C 1
ATOM 1078 O O . ASP A 1 126 ? -5.246 4.653 10.761 1.00 97.75 126 ASP A O 1
ATOM 1082 N N . THR A 1 127 ? -5.353 3.797 12.820 1.00 97.94 127 THR A N 1
ATOM 1083 C CA . THR A 1 127 ? -6.430 2.837 12.514 1.00 97.94 127 THR A CA 1
ATOM 1084 C C . THR A 1 127 ? -7.657 3.550 11.943 1.00 97.94 127 THR A C 1
ATOM 1086 O O . THR A 1 127 ? -8.218 3.130 10.931 1.00 97.94 127 THR A O 1
ATOM 1089 N N . LYS A 1 128 ? -8.052 4.681 12.538 1.00 98.31 128 LYS A N 1
ATOM 1090 C CA . LYS A 1 128 ? -9.124 5.543 12.025 1.00 98.31 128 LYS A CA 1
ATOM 1091 C C . LYS A 1 128 ? -8.817 6.085 10.632 1.00 98.31 128 LYS A C 1
ATOM 1093 O O . LYS A 1 128 ? -9.714 6.105 9.788 1.00 98.31 128 LYS A O 1
ATOM 1098 N N . LYS A 1 129 ? -7.586 6.538 10.383 1.00 98.06 129 LYS A N 1
ATOM 1099 C CA . LYS A 1 129 ? -7.150 6.987 9.054 1.00 98.06 129 LYS A CA 1
ATOM 1100 C C . LYS A 1 129 ? -7.300 5.854 8.035 1.00 98.06 129 LYS A C 1
ATOM 1102 O O . LYS A 1 129 ? -7.939 6.063 7.007 1.00 98.06 129 LYS A O 1
ATOM 1107 N N . TYR A 1 130 ? -6.810 4.658 8.346 1.00 98.06 130 TYR A N 1
ATOM 1108 C CA . TYR A 1 130 ? -6.875 3.510 7.440 1.00 98.06 130 TYR A CA 1
ATOM 1109 C C . TYR A 1 130 ? -8.305 3.033 7.173 1.00 98.06 130 TYR A C 1
ATOM 1111 O O . TYR A 1 130 ? -8.648 2.767 6.025 1.00 98.06 130 TYR A O 1
ATOM 1119 N N . LEU A 1 131 ? -9.187 3.030 8.179 1.00 98.25 131 LEU A N 1
ATOM 1120 C CA . LEU A 1 131 ? -10.617 2.758 7.977 1.00 98.25 131 LEU A CA 1
ATOM 1121 C C . LEU A 1 131 ? -11.253 3.762 7.004 1.00 98.25 131 LEU A C 1
ATOM 1123 O O . LEU A 1 131 ? -12.047 3.384 6.143 1.00 98.25 131 LEU A O 1
ATOM 1127 N N . LYS A 1 132 ? -10.906 5.050 7.115 1.00 98.06 132 LYS A N 1
ATOM 1128 C CA . LYS A 1 132 ? -11.390 6.078 6.181 1.00 98.06 132 LYS A CA 1
ATOM 1129 C C . LYS A 1 132 ? -10.851 5.870 4.769 1.00 98.06 132 LYS A C 1
ATOM 1131 O O . LYS A 1 132 ? -11.578 6.129 3.818 1.00 98.06 132 LYS A O 1
ATOM 1136 N N . GLU A 1 133 ? -9.612 5.427 4.611 1.00 97.50 133 GLU A N 1
ATOM 1137 C CA . GLU A 1 133 ? -9.057 5.105 3.292 1.00 97.50 133 GLU A CA 1
ATOM 1138 C C . GLU A 1 133 ? -9.760 3.897 2.675 1.00 97.50 133 GLU A C 1
ATOM 1140 O O . GLU A 1 133 ? -10.271 4.005 1.565 1.00 97.50 133 GLU A O 1
ATOM 1145 N N . MET A 1 134 ? -9.909 2.812 3.439 1.00 97.44 134 MET A N 1
ATOM 1146 C CA . MET A 1 134 ? -10.685 1.634 3.052 1.00 97.44 134 MET A CA 1
ATOM 1147 C C . MET A 1 134 ? -12.112 2.013 2.627 1.00 97.44 134 MET A C 1
ATOM 1149 O O . MET A 1 134 ? -12.601 1.520 1.617 1.00 97.44 134 MET A O 1
ATOM 1153 N N . SER A 1 135 ? -12.767 2.950 3.327 1.00 97.12 135 SER A N 1
ATOM 1154 C CA . SER A 1 135 ? -14.127 3.392 2.979 1.00 97.12 135 SER A CA 1
ATOM 1155 C C . SER A 1 135 ? -14.254 4.112 1.631 1.00 97.12 135 SER A C 1
ATOM 1157 O O . SER A 1 135 ? -15.363 4.206 1.109 1.00 97.12 135 SER A O 1
ATOM 1159 N N . LYS A 1 136 ? -13.144 4.623 1.077 1.00 95.81 136 LYS A N 1
ATOM 1160 C CA . LYS A 1 136 ? -13.117 5.311 -0.225 1.00 95.81 136 LYS A CA 1
ATOM 1161 C C . LYS A 1 136 ? -13.038 4.340 -1.401 1.00 95.81 136 LYS A C 1
ATOM 1163 O O . LYS A 1 136 ? -13.311 4.751 -2.524 1.00 95.81 136 LYS A O 1
ATOM 1168 N N . LEU A 1 137 ? -12.668 3.081 -1.159 1.00 95.19 137 LEU A N 1
ATOM 1169 C CA . LEU A 1 137 ? -12.676 2.046 -2.190 1.00 95.19 137 LEU A CA 1
ATOM 1170 C C . LEU A 1 137 ? -14.110 1.764 -2.649 1.00 95.19 137 LEU A C 1
ATOM 1172 O O . LEU A 1 137 ? -15.073 1.940 -1.893 1.00 95.19 137 LEU A O 1
ATOM 1176 N N . LYS A 1 138 ? -14.266 1.267 -3.878 1.00 93.25 138 LYS A N 1
ATOM 1177 C CA . LYS A 1 138 ? -15.572 0.837 -4.387 1.00 93.25 138 LYS A CA 1
ATOM 1178 C C . LYS A 1 138 ? -16.126 -0.270 -3.483 1.00 93.25 138 LYS A C 1
ATOM 1180 O O . LYS A 1 138 ? -15.475 -1.290 -3.300 1.00 93.25 138 LYS A O 1
ATOM 1185 N N . ASN A 1 139 ? -17.322 -0.066 -2.925 1.00 90.31 139 ASN A N 1
ATOM 1186 C CA . ASN A 1 139 ? -17.955 -0.924 -1.903 1.00 90.31 139 ASN A CA 1
ATOM 1187 C C . ASN A 1 139 ? -17.237 -0.973 -0.536 1.00 90.31 139 ASN A C 1
ATOM 1189 O O . ASN A 1 139 ? -17.652 -1.712 0.358 1.00 90.31 139 ASN A O 1
ATOM 1193 N N . GLY A 1 140 ? -16.210 -0.149 -0.325 1.00 96.06 140 GLY A N 1
ATOM 1194 C CA . GLY A 1 140 ? -15.392 -0.164 0.886 1.00 96.06 140 GLY A CA 1
ATOM 1195 C C . GLY A 1 140 ? -16.084 0.401 2.124 1.00 96.06 140 GLY A C 1
ATOM 1196 O O . GLY A 1 140 ? -15.765 -0.003 3.239 1.00 96.06 140 GLY A O 1
ATOM 1197 N N . LEU A 1 141 ? -17.067 1.297 1.968 1.00 97.19 141 LEU A N 1
ATOM 1198 C CA . LEU A 1 141 ? -17.774 1.910 3.101 1.00 97.19 141 LEU A CA 1
ATOM 1199 C C . LEU A 1 141 ? -18.461 0.874 4.001 1.00 97.19 141 LEU A C 1
ATOM 1201 O O . LEU A 1 141 ? -18.385 0.978 5.225 1.00 97.19 141 LEU A O 1
ATOM 1205 N N . PHE A 1 142 ? -19.121 -0.125 3.410 1.00 96.06 142 PHE A N 1
ATOM 1206 C CA . PHE A 1 142 ? -19.794 -1.177 4.173 1.00 96.06 142 PHE A CA 1
ATOM 1207 C C . PHE A 1 142 ? -18.781 -2.025 4.951 1.00 96.06 142 PHE A C 1
ATOM 1209 O O . PHE A 1 142 ? -18.937 -2.230 6.154 1.00 96.06 142 PHE A O 1
ATOM 1216 N N . ALA A 1 143 ? -17.700 -2.436 4.286 1.00 97.19 143 ALA A N 1
ATOM 1217 C CA . ALA A 1 143 ? -16.645 -3.231 4.901 1.00 97.19 143 ALA A CA 1
ATOM 1218 C C . ALA A 1 143 ? -15.907 -2.459 6.014 1.00 97.19 143 ALA A C 1
ATOM 1220 O O . ALA A 1 143 ? -15.657 -3.011 7.083 1.00 97.19 143 ALA A O 1
ATOM 1221 N N . ALA A 1 144 ? -15.646 -1.162 5.825 1.00 98.12 144 ALA A N 1
ATOM 1222 C CA . ALA A 1 144 ? -15.045 -0.307 6.847 1.00 98.12 144 ALA A CA 1
ATOM 1223 C C . ALA A 1 144 ? -15.966 -0.115 8.066 1.00 98.12 144 ALA A C 1
ATOM 1225 O O . ALA A 1 144 ? -15.493 -0.130 9.204 1.00 98.12 144 ALA A O 1
ATOM 1226 N N . LYS A 1 145 ? -17.286 0.030 7.858 1.00 98.00 145 LYS A N 1
ATOM 1227 C CA . LYS A 1 145 ? -18.274 0.070 8.951 1.00 98.00 145 LYS A CA 1
ATOM 1228 C C . LYS A 1 145 ? -18.279 -1.234 9.747 1.00 98.00 145 LYS A C 1
ATOM 1230 O O . LYS A 1 145 ? -18.204 -1.178 10.972 1.00 98.00 145 LYS A O 1
ATOM 1235 N N . ALA A 1 146 ? -18.327 -2.376 9.061 1.00 97.56 146 ALA A N 1
ATOM 1236 C CA . ALA A 1 146 ? -18.312 -3.691 9.696 1.00 97.56 146 ALA A CA 1
ATOM 1237 C C . ALA A 1 146 ? -17.027 -3.914 10.507 1.00 97.56 146 ALA A C 1
ATOM 1239 O O . ALA A 1 146 ? -17.094 -4.259 11.686 1.00 97.56 146 ALA A O 1
ATOM 1240 N N . LEU A 1 147 ? -15.864 -3.615 9.916 1.00 98.19 147 LEU A N 1
ATOM 1241 C CA . LEU A 1 147 ? -14.578 -3.754 10.594 1.00 98.19 147 LEU A CA 1
ATOM 1242 C C . LEU A 1 147 ? -14.460 -2.830 11.812 1.00 98.19 147 LEU A C 1
ATOM 1244 O O . LEU A 1 147 ? -13.953 -3.236 12.854 1.00 98.19 147 LEU A O 1
ATOM 1248 N N . LYS A 1 148 ? -14.956 -1.591 11.722 1.00 98.12 148 LYS A N 1
ATOM 1249 C CA . LYS A 1 148 ? -14.995 -0.671 12.866 1.00 98.12 148 LYS A CA 1
ATOM 1250 C C . LYS A 1 148 ? -15.761 -1.283 14.049 1.00 98.12 148 LYS A C 1
ATOM 1252 O O . LYS A 1 148 ? -15.255 -1.239 15.168 1.00 98.12 148 LYS A O 1
ATOM 1257 N N . GLU A 1 149 ? -16.948 -1.848 13.823 1.00 98.06 149 GLU A N 1
ATOM 1258 C CA . GLU A 1 149 ? -17.730 -2.491 14.894 1.00 98.06 149 GLU A CA 1
ATOM 1259 C C . GLU A 1 149 ? -17.031 -3.743 15.448 1.00 98.06 149 GLU A C 1
ATOM 1261 O O . GLU A 1 149 ? -16.981 -3.941 16.662 1.00 98.06 149 GLU A O 1
ATOM 1266 N N . GLU A 1 150 ? -16.417 -4.556 14.584 1.00 98.06 150 GLU A N 1
ATOM 1267 C CA . GLU A 1 150 ? -15.617 -5.718 14.991 1.00 98.06 150 GLU A CA 1
ATOM 1268 C C . GLU A 1 150 ? -14.460 -5.321 15.921 1.00 98.06 150 GLU A C 1
ATOM 1270 O O . GLU A 1 150 ? -14.269 -5.935 16.975 1.00 98.06 150 GLU A O 1
ATOM 1275 N N . LEU A 1 151 ? -13.724 -4.258 15.583 1.00 97.81 151 LEU A N 1
ATOM 1276 C CA . LEU A 1 151 ? -12.629 -3.742 16.408 1.00 97.81 151 LEU A CA 1
ATOM 1277 C C . LEU A 1 151 ? -13.129 -3.225 17.763 1.00 97.81 151 LEU A C 1
ATOM 1279 O O . LEU A 1 151 ? -12.529 -3.534 18.793 1.00 97.81 151 LEU A O 1
ATOM 1283 N N . LEU A 1 152 ? -14.236 -2.474 17.786 1.00 97.56 152 LEU A N 1
ATOM 1284 C CA . LEU A 1 152 ? -14.830 -1.962 19.028 1.00 97.56 152 LEU A CA 1
ATOM 1285 C C . LEU A 1 152 ? -15.312 -3.090 19.949 1.00 97.56 152 LEU A C 1
ATOM 1287 O O . LEU A 1 152 ? -15.131 -3.004 21.165 1.00 97.56 152 LEU A O 1
ATOM 1291 N N . ASN A 1 153 ? -15.877 -4.155 19.378 1.00 97.44 153 ASN A N 1
ATOM 1292 C CA . ASN A 1 153 ? -16.325 -5.327 20.128 1.00 97.44 153 ASN A CA 1
ATOM 1293 C C . ASN A 1 153 ? -15.148 -6.150 20.660 1.00 97.44 153 ASN A C 1
ATOM 1295 O O . ASN A 1 153 ? -15.123 -6.507 21.841 1.00 97.44 153 ASN A O 1
ATOM 1299 N N . THR A 1 154 ? -14.145 -6.401 19.815 1.00 97.62 154 THR A N 1
ATOM 1300 C CA . THR A 1 154 ? -12.936 -7.158 20.175 1.00 97.62 154 THR A CA 1
ATOM 1301 C C . THR A 1 154 ? -12.153 -6.453 21.281 1.00 97.62 154 THR A C 1
ATOM 1303 O O . THR A 1 154 ? -11.696 -7.079 22.237 1.00 97.62 154 THR A O 1
ATOM 1306 N N . TYR A 1 155 ? -12.045 -5.126 21.202 1.00 96.25 155 TYR A N 1
ATOM 1307 C CA . TYR A 1 155 ? -11.239 -4.315 22.109 1.00 96.25 155 TYR A CA 1
ATOM 1308 C C . TYR A 1 155 ? -12.076 -3.431 23.047 1.00 96.25 155 TYR A C 1
ATOM 1310 O O . TYR A 1 155 ? -11.685 -2.307 23.368 1.00 96.25 155 TYR A O 1
ATOM 1318 N N . LYS A 1 156 ? -13.195 -3.957 23.561 1.00 94.25 156 LYS A N 1
ATOM 1319 C CA . LYS A 1 156 ? -14.135 -3.248 24.456 1.00 94.25 156 LYS A CA 1
ATOM 1320 C C . LYS A 1 156 ? -13.500 -2.571 25.682 1.00 94.25 156 LYS A C 1
ATOM 1322 O O . LYS A 1 156 ? -14.004 -1.556 26.154 1.00 94.25 156 LYS A O 1
ATOM 1327 N N . ASN A 1 157 ? -12.370 -3.094 26.162 1.00 95.50 157 ASN A N 1
ATOM 1328 C CA . ASN A 1 157 ? -11.638 -2.578 27.325 1.00 95.50 157 ASN A CA 1
ATOM 1329 C C . ASN A 1 157 ? -10.619 -1.473 26.974 1.00 95.50 157 ASN A C 1
ATOM 1331 O O . ASN A 1 157 ? -9.825 -1.080 27.825 1.00 95.50 157 ASN A O 1
ATOM 1335 N N . ARG A 1 158 ? -10.598 -0.976 25.728 1.00 95.81 158 ARG A N 1
ATOM 1336 C CA . ARG A 1 158 ? -9.700 0.099 25.275 1.00 95.81 158 ARG A CA 1
ATOM 1337 C C . ARG A 1 158 ? -10.493 1.408 25.108 1.00 95.81 158 ARG A C 1
ATOM 1339 O O . ARG A 1 158 ? -10.912 1.723 23.992 1.00 95.81 158 ARG A O 1
ATOM 1346 N N . PRO A 1 159 ? -10.699 2.207 26.176 1.00 95.81 159 PRO A N 1
ATOM 1347 C CA . PRO A 1 159 ? -11.572 3.387 26.131 1.00 95.81 159 PRO A CA 1
ATOM 1348 C C . PRO A 1 159 ? -11.134 4.417 25.082 1.00 95.81 159 PRO A C 1
ATOM 1350 O O . PRO A 1 159 ? -11.975 4.936 24.355 1.00 95.81 159 PRO A O 1
ATOM 1353 N N . ALA A 1 160 ? -9.825 4.636 24.921 1.00 97.12 160 ALA A N 1
ATOM 1354 C CA . ALA A 1 160 ? -9.297 5.542 23.900 1.00 97.12 160 ALA A CA 1
ATOM 1355 C C . ALA A 1 160 ? -9.586 5.066 22.461 1.00 97.12 160 ALA A C 1
ATOM 1357 O O . ALA A 1 160 ? -9.835 5.887 21.585 1.00 97.12 160 ALA A O 1
ATOM 1358 N N . MET A 1 161 ? -9.604 3.752 22.197 1.00 97.25 161 MET A N 1
ATOM 1359 C CA . MET A 1 161 ? -10.002 3.241 20.878 1.00 97.25 161 MET A CA 1
ATOM 1360 C C . MET A 1 161 ? -11.485 3.527 20.624 1.00 97.25 161 MET A C 1
ATOM 1362 O O . MET A 1 161 ? -11.844 3.983 19.541 1.00 97.25 161 MET A O 1
ATOM 1366 N N . LYS A 1 162 ? -12.342 3.314 21.632 1.00 97.06 162 LYS A N 1
ATOM 1367 C CA . LYS A 1 162 ? -13.775 3.618 21.539 1.00 97.06 162 LYS A CA 1
ATOM 1368 C C . LYS A 1 162 ? -14.026 5.099 21.269 1.00 97.06 162 LYS A C 1
ATOM 1370 O O . LYS A 1 162 ? -14.793 5.419 20.367 1.00 97.06 162 LYS A O 1
ATOM 1375 N N . GLU A 1 163 ? -13.360 5.979 22.011 1.00 97.69 163 GLU A N 1
ATOM 1376 C CA . GLU A 1 163 ? -13.419 7.434 21.827 1.00 97.69 163 GLU A CA 1
ATOM 1377 C C . GLU A 1 163 ? -13.107 7.839 20.375 1.00 97.69 163 GLU A C 1
ATOM 1379 O O . GLU A 1 163 ? -13.835 8.632 19.780 1.00 97.69 163 GLU A O 1
ATOM 1384 N N . ILE A 1 164 ? -12.062 7.250 19.786 1.00 97.81 164 ILE A N 1
ATOM 1385 C CA . ILE A 1 164 ? -11.550 7.625 18.461 1.00 97.81 164 ILE A CA 1
ATOM 1386 C C . ILE A 1 164 ? -12.350 6.985 17.317 1.00 97.81 164 ILE A C 1
ATOM 1388 O O . ILE A 1 164 ? -12.612 7.648 16.308 1.00 97.81 164 ILE A O 1
ATOM 1392 N N . LEU A 1 165 ? -12.727 5.707 17.438 1.00 97.69 165 LEU A N 1
ATOM 1393 C CA . LEU A 1 165 ? -13.352 4.949 16.347 1.00 97.69 165 LEU A CA 1
ATOM 1394 C C . LEU A 1 165 ? -14.883 5.052 16.330 1.00 97.69 165 LEU A C 1
ATOM 1396 O O . LEU A 1 165 ? -15.464 5.085 15.248 1.00 97.69 165 LEU A O 1
ATOM 1400 N N . ALA A 1 166 ? -15.561 5.137 17.481 1.00 96.12 166 ALA A N 1
ATOM 1401 C CA . ALA A 1 166 ? -17.031 5.162 17.535 1.00 96.12 166 ALA A CA 1
ATOM 1402 C C . ALA A 1 166 ? -17.702 6.325 16.765 1.00 96.12 166 ALA A C 1
ATOM 1404 O O . ALA A 1 166 ? -18.845 6.153 16.326 1.00 96.12 166 ALA A O 1
ATOM 1405 N N . PRO A 1 167 ? -17.072 7.505 16.588 1.00 96.69 167 PRO A N 1
ATOM 1406 C CA . PRO A 1 167 ? -17.607 8.577 15.746 1.00 96.69 167 PRO A CA 1
ATOM 1407 C C . PRO A 1 167 ? -17.595 8.290 14.238 1.00 96.69 167 PRO A C 1
ATOM 1409 O O . PRO A 1 167 ? -18.217 9.032 13.482 1.00 96.69 167 PRO A O 1
ATOM 1412 N N . LEU A 1 168 ? -16.882 7.258 13.772 1.00 94.94 168 LEU A N 1
ATOM 1413 C CA . LEU A 1 168 ? -16.710 7.014 12.341 1.00 94.94 168 LEU A CA 1
ATOM 1414 C C . LEU A 1 168 ? -17.981 6.493 11.665 1.00 94.94 168 LEU A C 1
ATOM 1416 O O . LEU A 1 168 ? -18.650 5.584 12.166 1.00 94.94 168 LEU A O 1
ATOM 1420 N N . PHE A 1 169 ? -18.226 7.033 10.467 1.00 92.94 169 PHE A N 1
ATOM 1421 C CA . PHE A 1 169 ? -19.269 6.616 9.525 1.00 92.94 169 PHE A CA 1
ATOM 1422 C C . PHE A 1 169 ? -20.705 6.668 10.070 1.00 92.94 169 PHE A C 1
ATOM 1424 O O . PHE A 1 169 ? -21.555 5.890 9.622 1.00 92.94 169 PHE A O 1
ATOM 1431 N N . ARG A 1 170 ? -20.939 7.544 11.050 1.00 79.19 170 ARG A N 1
ATOM 1432 C CA . ARG A 1 170 ? -22.279 7.899 11.523 1.00 79.19 170 ARG A CA 1
ATOM 1433 C C . ARG A 1 170 ? -23.072 8.599 10.430 1.00 79.19 170 ARG A C 1
ATOM 1435 O O . ARG A 1 170 ? -22.436 9.325 9.634 1.00 79.19 170 ARG A O 1
#

Foldseek 3Di:
DLVVLLVVLLCCCVPPVPDCVSVVSNCVSDDPVCNVVVLVVSLVVVVVVLVPDPVNQLADPSNLVSCLVVVVLVVNVVSLQSNLALVSLLVCCVSNQVPQLPVSLVSLLSSLVVQLVDDDLVSLLVSQVSLVSQCPGDVSVVSSVVSLVVSCVVPVVRVSSCVRRVPPPD

pLDDT: mean 92.0, std 8.54, range [59.44, 98.31]